Protein AF-A0A966HKY1-F1 (afdb_monomer)
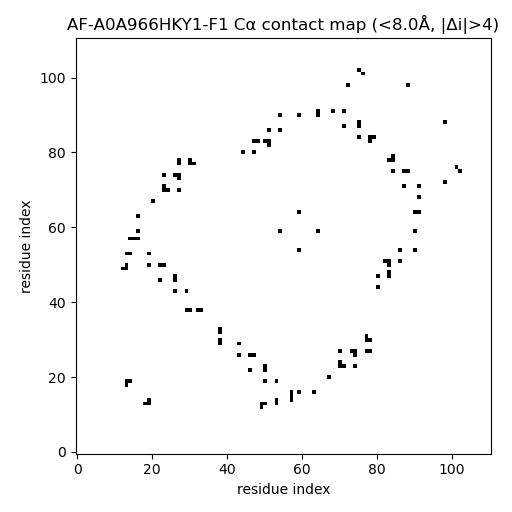
Solvent-accessible surface area (backbone atoms only — not comparable to full-atom values): 6750 Å² total; per-residue (Å²): 143,73,73,62,79,62,63,68,53,79,78,58,80,56,86,45,72,68,51,44,54,52,50,53,50,48,56,40,52,50,55,59,46,43,78,76,47,94,60,67,62,70,60,50,51,54,50,49,51,49,52,46,50,28,72,72,71,51,89,83,49,72,67,61,49,65,77,41,46,70,60,52,56,51,34,59,72,63,61,81,57,63,69,45,43,53,50,51,52,62,76,59,63,85,53,75,63,70,53,49,47,54,53,50,54,57,57,59,77,74,110

pLDDT: mean 78.2, std 18.35, range [34.81, 96.38]

Structure (mmCIF, N/CA/C/O backbone):
data_AF-A0A966HKY1-F1
#
_entry.id   AF-A0A966HKY1-F1
#
loop_
_atom_site.group_PDB
_atom_site.id
_atom_site.type_symbol
_atom_site.label_atom_id
_atom_site.label_alt_id
_atom_site.label_comp_id
_atom_site.label_asym_id
_atom_site.label_entity_id
_atom_site.label_seq_id
_atom_site.pdbx_PDB_ins_code
_atom_site.Cartn_x
_atom_site.Cartn_y
_atom_site.Cartn_z
_atom_site.occupancy
_atom_site.B_iso_or_equiv
_atom_site.auth_seq_id
_atom_site.auth_comp_id
_atom_site.auth_asym_id
_atom_site.auth_atom_id
_atom_site.pdbx_PDB_model_num
ATOM 1 N N . MET A 1 1 ? 6.115 -30.116 -1.833 1.00 43.84 1 MET A N 1
ATOM 2 C CA . MET A 1 1 ? 5.519 -28.806 -1.502 1.00 43.84 1 MET A CA 1
ATOM 3 C C . MET A 1 1 ? 6.194 -27.799 -2.399 1.00 43.84 1 MET A C 1
ATOM 5 O O . MET A 1 1 ? 7.252 -27.300 -2.046 1.00 43.84 1 MET A O 1
ATOM 9 N N . GLY A 1 2 ? 5.699 -27.663 -3.622 1.00 42.97 2 GLY A N 1
ATOM 10 C CA . GLY A 1 2 ? 6.406 -26.962 -4.684 1.00 42.97 2 GLY A CA 1
ATOM 11 C C . GLY A 1 2 ? 5.403 -26.224 -5.544 1.00 42.97 2 GLY A C 1
ATOM 12 O O . GLY A 1 2 ? 4.440 -26.839 -5.976 1.00 42.97 2 GLY A O 1
ATOM 13 N N . GLU A 1 3 ? 5.654 -24.927 -5.710 1.00 41.22 3 GLU A N 1
ATOM 14 C CA . GLU A 1 3 ? 5.222 -24.032 -6.796 1.00 41.22 3 GLU A CA 1
ATOM 15 C C . GLU A 1 3 ? 3.711 -23.823 -7.037 1.00 41.22 3 GLU A C 1
ATOM 17 O O . GLU A 1 3 ? 3.318 -22.708 -7.368 1.00 41.22 3 GLU A O 1
ATOM 22 N N . GLU A 1 4 ? 2.839 -24.797 -6.781 1.00 34.81 4 GLU A N 1
ATOM 23 C CA . GLU A 1 4 ? 1.394 -24.704 -7.039 1.00 34.81 4 GLU A CA 1
ATOM 24 C C . GLU A 1 4 ? 0.662 -23.759 -6.066 1.00 34.81 4 GLU A C 1
ATOM 26 O O . GLU A 1 4 ? -0.267 -23.058 -6.470 1.00 34.81 4 GLU A O 1
ATOM 31 N N . ASP A 1 5 ? 1.131 -23.644 -4.817 1.00 39.12 5 ASP A N 1
ATOM 32 C CA . ASP A 1 5 ? 0.570 -22.706 -3.825 1.00 39.12 5 ASP A CA 1
ATOM 33 C C . ASP A 1 5 ? 0.888 -21.232 -4.139 1.00 39.12 5 ASP A C 1
ATOM 35 O O . ASP A 1 5 ? 0.183 -20.333 -3.679 1.00 39.12 5 ASP A O 1
ATOM 39 N N . PHE A 1 6 ? 1.932 -20.961 -4.932 1.00 43.41 6 PHE A N 1
ATOM 40 C CA . PHE A 1 6 ? 2.325 -19.594 -5.297 1.00 43.41 6 PHE A CA 1
ATOM 41 C C . PHE A 1 6 ? 1.495 -19.048 -6.468 1.00 43.41 6 PHE A C 1
ATOM 43 O O . PHE A 1 6 ? 1.153 -17.867 -6.483 1.00 43.41 6 PHE A O 1
ATOM 50 N N . VAL A 1 7 ? 1.115 -19.909 -7.419 1.00 42.19 7 VAL A N 1
ATOM 51 C CA . VAL A 1 7 ? 0.375 -19.513 -8.633 1.00 42.19 7 VAL A CA 1
ATOM 52 C C . VAL A 1 7 ? -1.116 -19.278 -8.343 1.00 42.19 7 VAL A C 1
ATOM 54 O O . VAL A 1 7 ? -1.731 -18.387 -8.923 1.00 42.19 7 VAL A O 1
ATOM 57 N N . ALA A 1 8 ? -1.716 -19.987 -7.378 1.00 41.34 8 ALA A N 1
ATOM 58 C CA . ALA A 1 8 ? -3.112 -19.748 -6.980 1.00 41.34 8 ALA A CA 1
ATOM 59 C C . ALA A 1 8 ? -3.327 -18.399 -6.252 1.00 41.34 8 ALA A C 1
ATOM 61 O O . ALA A 1 8 ? -4.457 -17.914 -6.128 1.00 41.34 8 ALA A O 1
ATOM 62 N N . GLN A 1 9 ? -2.246 -17.765 -5.786 1.00 46.97 9 GLN A N 1
ATOM 63 C CA . GLN A 1 9 ? -2.287 -16.487 -5.078 1.00 46.97 9 GLN A CA 1
ATOM 64 C C . GLN A 1 9 ? -2.384 -15.274 -6.019 1.00 46.97 9 GLN A C 1
ATOM 66 O O . GLN A 1 9 ? -2.801 -14.206 -5.576 1.00 46.97 9 GLN A O 1
ATOM 71 N N . GLU A 1 10 ? -2.076 -15.435 -7.312 1.00 49.91 10 GLU A N 1
ATOM 72 C CA . GLU A 1 10 ? -1.926 -14.338 -8.286 1.00 49.91 10 GLU A CA 1
ATOM 73 C C . GLU A 1 10 ? -3.191 -13.502 -8.544 1.00 49.91 10 GLU A C 1
ATOM 75 O O . GLU A 1 10 ? -3.090 -12.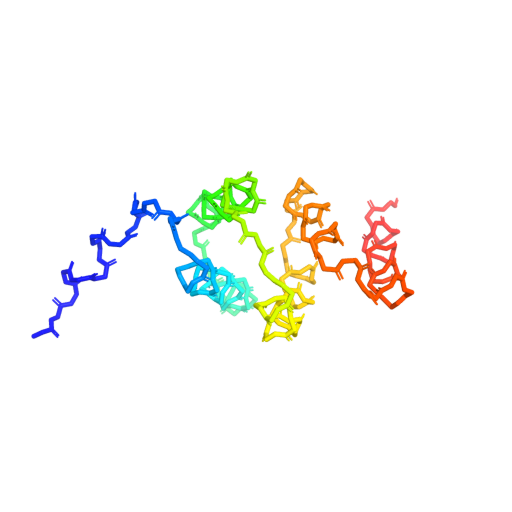402 -9.078 1.00 49.91 10 GLU A O 1
ATOM 80 N N . ASN A 1 11 ? -4.380 -13.967 -8.141 1.00 55.66 11 ASN A N 1
ATOM 81 C CA . ASN A 1 11 ? -5.638 -13.223 -8.309 1.00 55.66 11 ASN A CA 1
ATOM 82 C C . ASN A 1 11 ? -6.582 -13.302 -7.099 1.00 55.66 11 ASN A C 1
ATOM 84 O O . ASN A 1 11 ? -7.776 -13.019 -7.220 1.00 55.66 11 ASN A O 1
ATOM 88 N N . SER A 1 12 ? -6.082 -13.704 -5.930 1.00 64.94 12 SER A N 1
ATOM 89 C CA . SER A 1 12 ? -6.924 -13.734 -4.734 1.00 64.94 12 SER A CA 1
ATOM 90 C C . SER A 1 12 ? -7.215 -12.305 -4.253 1.00 64.94 12 SER A C 1
ATOM 92 O O . SER A 1 12 ? -6.285 -11.504 -4.151 1.00 64.94 12 SER A O 1
ATOM 94 N N . PRO A 1 13 ? -8.477 -11.954 -3.940 1.00 84.94 13 PRO A N 1
ATOM 95 C CA . PRO A 1 13 ? -8.799 -10.625 -3.437 1.00 84.94 13 PRO A CA 1
ATOM 96 C C . PRO A 1 13 ? -8.060 -10.344 -2.120 1.00 84.94 13 PRO A C 1
ATOM 98 O O . PRO A 1 13 ? -7.925 -11.217 -1.254 1.00 84.94 13 PRO A O 1
ATOM 101 N N . ILE A 1 14 ? -7.593 -9.103 -1.968 1.00 93.25 14 ILE A N 1
ATOM 102 C CA . ILE A 1 14 ? -6.983 -8.606 -0.733 1.00 93.25 14 ILE A CA 1
ATOM 103 C C . ILE A 1 14 ? -8.113 -8.198 0.219 1.00 93.25 14 ILE A C 1
ATOM 105 O O . ILE A 1 14 ? -8.534 -7.047 0.269 1.00 93.25 14 ILE A O 1
ATOM 109 N N . ASP A 1 15 ? -8.626 -9.174 0.956 1.00 94.56 15 ASP A N 1
ATOM 110 C CA . ASP A 1 15 ? -9.780 -9.046 1.856 1.00 94.56 15 ASP A CA 1
ATOM 111 C C . ASP A 1 15 ? -9.393 -8.880 3.340 1.00 94.56 15 ASP A C 1
ATOM 113 O O . ASP A 1 15 ? -10.261 -8.730 4.201 1.00 94.56 15 ASP A O 1
ATOM 117 N N . THR A 1 16 ? -8.094 -8.871 3.659 1.00 96.38 16 THR A N 1
ATOM 118 C CA . THR A 1 16 ? -7.581 -8.653 5.018 1.00 96.38 16 THR A CA 1
ATOM 119 C C . THR A 1 16 ? -6.364 -7.735 5.040 1.00 96.38 16 THR A C 1
ATOM 121 O O . THR A 1 16 ? -5.619 -7.615 4.067 1.00 96.38 16 THR A O 1
ATOM 124 N N . LEU A 1 17 ? -6.129 -7.115 6.200 1.00 96.12 17 LEU A N 1
ATOM 125 C CA . LEU A 1 17 ? -4.971 -6.252 6.435 1.00 96.12 17 LEU A CA 1
ATOM 126 C C . LEU A 1 17 ? -3.629 -7.010 6.365 1.00 96.12 17 LEU A C 1
ATOM 128 O O . LEU A 1 17 ? -2.643 -6.457 5.889 1.00 96.12 17 LEU A O 1
ATOM 132 N N . ASP A 1 18 ? -3.586 -8.281 6.776 1.00 95.69 18 ASP A N 1
ATOM 133 C CA . ASP A 1 18 ? -2.384 -9.125 6.654 1.00 95.69 18 ASP A CA 1
ATOM 134 C C . ASP A 1 18 ? -2.031 -9.399 5.183 1.00 95.69 18 ASP A C 1
ATOM 136 O O . ASP A 1 18 ? -0.879 -9.245 4.772 1.00 95.69 18 ASP A O 1
ATOM 140 N N . LYS A 1 19 ? -3.037 -9.727 4.359 1.00 95.94 19 LYS A N 1
ATOM 141 C CA . LYS A 1 19 ? -2.842 -9.878 2.911 1.00 95.94 19 LYS A CA 1
ATOM 142 C C . LYS A 1 19 ? -2.394 -8.566 2.270 1.00 95.94 19 LYS A C 1
ATOM 144 O O . LYS A 1 19 ? -1.515 -8.593 1.416 1.00 95.94 19 LYS A O 1
ATOM 149 N N . LEU A 1 20 ? -2.943 -7.430 2.707 1.00 96.12 20 LEU A N 1
ATOM 150 C CA . LEU A 1 20 ? -2.530 -6.115 2.216 1.00 96.12 20 LEU A CA 1
ATOM 151 C C . LEU A 1 20 ? -1.050 -5.843 2.513 1.00 96.12 20 LEU A C 1
ATOM 153 O O . LEU A 1 20 ? -0.313 -5.460 1.609 1.00 96.12 20 LEU A O 1
ATOM 157 N N . SER A 1 21 ? -0.593 -6.100 3.742 1.00 96.06 21 SER A N 1
ATOM 158 C CA . SER A 1 21 ? 0.825 -5.976 4.106 1.00 96.06 21 SER A CA 1
ATOM 159 C C . SER A 1 21 ? 1.727 -6.868 3.253 1.00 96.06 21 SER A C 1
ATOM 161 O O . SER A 1 21 ? 2.764 -6.412 2.770 1.00 96.06 21 SER A O 1
ATOM 163 N N . LYS A 1 22 ? 1.333 -8.129 3.039 1.00 95.44 22 LYS A N 1
ATOM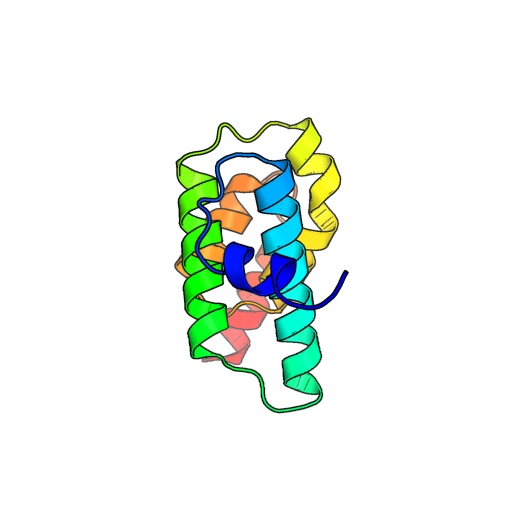 164 C CA . LYS A 1 22 ? 2.092 -9.080 2.213 1.00 95.44 22 LYS A CA 1
ATOM 165 C C . LYS A 1 22 ? 2.190 -8.624 0.762 1.00 95.44 22 LYS A C 1
ATOM 167 O O . LYS A 1 22 ? 3.283 -8.645 0.203 1.00 95.44 22 LYS A O 1
ATOM 172 N N . GLU A 1 23 ? 1.089 -8.151 0.185 1.00 95.25 23 GLU A N 1
ATOM 173 C CA . GLU A 1 23 ? 1.077 -7.658 -1.192 1.00 95.25 23 GLU A CA 1
ATOM 174 C C . GLU A 1 23 ? 1.920 -6.385 -1.340 1.00 95.25 23 GLU A C 1
ATOM 176 O O . GLU A 1 23 ? 2.735 -6.274 -2.254 1.00 95.25 23 GLU A O 1
ATOM 181 N N . MET A 1 24 ? 1.798 -5.447 -0.395 1.00 94.88 24 MET A N 1
ATOM 182 C CA . MET A 1 24 ? 2.636 -4.24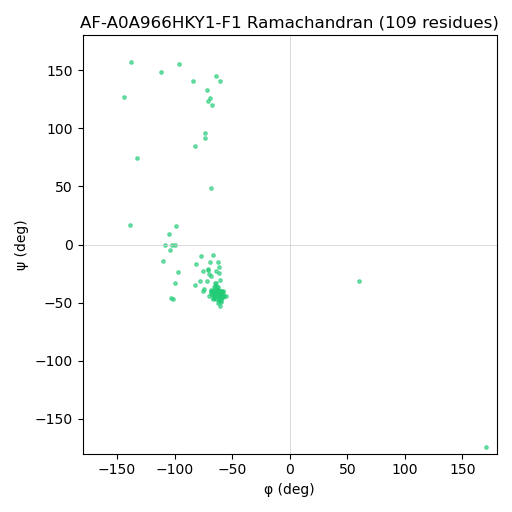8 -0.336 1.00 94.88 24 MET A CA 1
ATOM 183 C C . MET A 1 24 ? 4.128 -4.602 -0.275 1.00 94.88 24 MET A C 1
ATOM 185 O O . MET A 1 24 ? 4.938 -4.009 -0.990 1.00 94.88 24 MET A O 1
ATOM 189 N N . HIS A 1 25 ? 4.502 -5.584 0.546 1.00 94.69 25 HIS A N 1
ATOM 190 C CA . HIS A 1 25 ? 5.883 -6.046 0.649 1.00 94.69 25 HIS A CA 1
ATOM 191 C C . HIS A 1 25 ? 6.361 -6.713 -0.644 1.00 94.69 25 HIS A C 1
ATOM 193 O O . HIS A 1 25 ? 7.489 -6.475 -1.074 1.00 94.69 25 HIS A O 1
ATOM 199 N N . TYR A 1 26 ? 5.511 -7.522 -1.279 1.00 93.06 26 TYR A N 1
ATOM 200 C CA . TYR A 1 26 ? 5.817 -8.146 -2.561 1.00 93.06 26 TYR A CA 1
ATOM 201 C C . TYR A 1 26 ? 6.083 -7.092 -3.640 1.00 93.06 26 TYR A C 1
ATOM 203 O O . TYR A 1 26 ? 7.152 -7.095 -4.245 1.00 93.06 26 TYR A O 1
ATOM 211 N N . VAL A 1 27 ? 5.163 -6.141 -3.831 1.00 91.75 27 VAL A N 1
ATOM 212 C CA . VAL A 1 27 ? 5.309 -5.067 -4.828 1.00 91.75 27 VA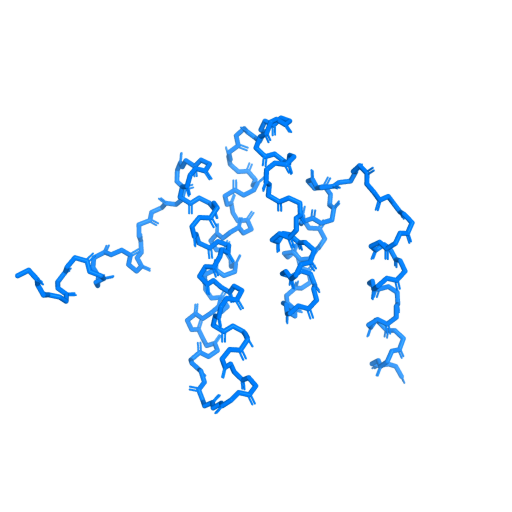L A CA 1
ATOM 213 C C . VAL A 1 27 ? 6.568 -4.234 -4.567 1.00 91.75 27 VAL A C 1
ATOM 215 O O . VAL A 1 27 ? 7.304 -3.924 -5.502 1.00 91.75 27 VAL A O 1
ATOM 218 N N . MET A 1 28 ? 6.872 -3.922 -3.302 1.00 91.81 28 MET A N 1
ATOM 219 C CA . MET A 1 28 ? 8.112 -3.235 -2.929 1.00 91.81 28 MET A CA 1
ATOM 220 C C . MET A 1 28 ? 9.358 -4.040 -3.337 1.00 91.81 28 MET A C 1
ATOM 222 O O . MET A 1 28 ? 10.261 -3.484 -3.961 1.00 91.81 28 MET A O 1
ATOM 226 N N . ASP A 1 29 ? 9.419 -5.332 -2.999 1.00 90.81 29 ASP A N 1
ATOM 227 C CA . ASP A 1 29 ? 10.560 -6.198 -3.326 1.00 90.81 29 ASP A CA 1
ATOM 228 C C . ASP A 1 29 ? 10.759 -6.320 -4.842 1.00 90.81 29 ASP A C 1
ATOM 230 O O . ASP A 1 29 ? 11.882 -6.229 -5.338 1.00 90.81 29 ASP A O 1
ATOM 234 N N . GLN A 1 30 ? 9.672 -6.441 -5.604 1.00 89.88 30 GLN A N 1
ATOM 235 C CA . GLN A 1 30 ? 9.747 -6.522 -7.061 1.00 89.88 30 GLN A CA 1
ATOM 236 C C . GLN A 1 30 ? 10.241 -5.219 -7.697 1.00 89.88 30 GLN A C 1
ATOM 238 O O . GLN A 1 30 ? 11.095 -5.262 -8.583 1.00 89.88 30 GLN A O 1
ATOM 243 N N . TRP A 1 31 ? 9.800 -4.055 -7.213 1.00 88.75 31 TRP A N 1
ATOM 244 C CA . TRP A 1 31 ? 10.367 -2.781 -7.665 1.00 88.75 31 TRP A CA 1
ATOM 245 C C . TRP A 1 31 ? 11.841 -2.615 -7.288 1.00 88.75 31 TRP A C 1
ATOM 247 O O . TRP A 1 31 ? 12.605 -2.017 -8.039 1.00 88.75 31 TRP A O 1
ATOM 257 N N . LEU A 1 32 ? 12.289 -3.152 -6.152 1.00 86.62 32 LEU A N 1
ATOM 258 C CA . LEU A 1 32 ? 13.720 -3.161 -5.830 1.00 86.62 32 LEU A CA 1
ATOM 259 C C . LEU A 1 32 ? 14.504 -4.047 -6.806 1.00 86.62 32 LEU A C 1
ATOM 261 O O . LEU A 1 32 ? 15.580 -3.664 -7.268 1.00 86.62 32 LEU A O 1
ATOM 265 N N . ARG A 1 33 ? 13.948 -5.204 -7.177 1.00 85.00 33 ARG A N 1
ATOM 266 C CA . ARG A 1 33 ? 14.548 -6.117 -8.161 1.00 85.00 33 ARG A CA 1
ATOM 267 C C . ARG A 1 33 ? 14.559 -5.553 -9.575 1.00 85.00 33 ARG A C 1
ATOM 269 O O . ARG A 1 33 ? 15.468 -5.900 -10.327 1.00 85.00 33 ARG A O 1
ATOM 276 N N . SER A 1 34 ? 13.637 -4.658 -9.937 1.00 80.19 34 SER A N 1
ATOM 277 C CA . SER A 1 34 ? 13.639 -4.030 -11.266 1.00 80.19 34 SER A CA 1
ATOM 278 C C . SER A 1 34 ? 14.876 -3.161 -11.507 1.00 80.19 34 SER A C 1
ATOM 280 O O . SER A 1 34 ? 15.277 -2.966 -12.650 1.00 80.19 34 SER A O 1
ATOM 282 N N . PHE A 1 35 ? 15.541 -2.681 -10.450 1.00 73.56 35 PHE A N 1
ATOM 283 C CA . PHE A 1 35 ? 16.849 -2.030 -10.580 1.00 73.56 35 PHE A CA 1
ATOM 284 C C . PHE A 1 35 ? 17.981 -3.012 -10.921 1.00 73.56 35 PHE A C 1
ATOM 286 O O . PHE A 1 35 ? 19.015 -2.591 -11.436 1.00 73.56 35 PHE A O 1
ATOM 293 N N . ALA A 1 36 ? 17.796 -4.306 -10.648 1.00 74.62 36 ALA A N 1
ATOM 294 C CA . ALA A 1 36 ? 18.777 -5.367 -10.867 1.00 74.62 36 ALA A CA 1
ATOM 295 C C . ALA A 1 36 ? 18.488 -6.245 -12.107 1.00 74.62 36 ALA A C 1
ATOM 297 O O . ALA A 1 36 ? 19.305 -7.105 -12.436 1.00 74.62 36 ALA A O 1
ATOM 298 N N . GLY A 1 37 ? 17.364 -6.057 -12.817 1.00 71.94 37 GLY A N 1
ATOM 299 C CA . GLY A 1 37 ? 17.000 -6.858 -13.995 1.00 71.94 37 GLY A CA 1
ATOM 300 C C . GLY A 1 37 ? 15.571 -6.628 -14.511 1.00 71.94 37 GLY A C 1
ATOM 301 O O . GLY A 1 37 ? 14.864 -5.749 -14.030 1.00 71.94 37 GLY A O 1
ATOM 302 N N . ARG A 1 38 ? 15.139 -7.415 -15.516 1.00 68.62 38 ARG A N 1
ATOM 303 C CA . ARG A 1 38 ? 13.786 -7.305 -16.106 1.00 68.62 38 ARG A CA 1
ATOM 304 C C . ARG A 1 38 ? 12.730 -7.817 -15.129 1.00 68.62 38 ARG A C 1
ATOM 306 O O . ARG A 1 38 ? 12.777 -8.979 -14.737 1.00 68.62 38 ARG A O 1
ATOM 313 N N . VAL A 1 39 ? 11.763 -6.966 -14.817 1.00 78.38 39 VAL A N 1
ATOM 314 C CA . VAL A 1 39 ? 10.546 -7.305 -14.075 1.00 78.38 39 VAL A CA 1
ATOM 315 C C . VAL A 1 39 ? 9.354 -7.195 -15.021 1.00 78.38 39 VAL A C 1
ATOM 317 O O . VAL A 1 39 ? 9.378 -6.387 -15.952 1.00 78.38 39 VAL A O 1
ATOM 320 N N . ASP A 1 40 ? 8.325 -8.016 -14.811 1.00 81.38 40 ASP A N 1
ATOM 321 C CA . ASP A 1 40 ? 7.049 -7.857 -15.508 1.00 81.38 40 ASP A CA 1
ATOM 322 C C . ASP A 1 40 ? 6.297 -6.645 -14.932 1.00 81.38 40 ASP A C 1
ATOM 324 O O . ASP A 1 40 ? 5.556 -6.735 -13.953 1.00 81.38 40 ASP A O 1
ATOM 328 N N . GLU A 1 41 ? 6.517 -5.476 -15.535 1.00 82.62 41 GLU A N 1
ATOM 329 C CA . GLU A 1 41 ? 5.840 -4.237 -15.138 1.00 82.62 41 GLU A CA 1
ATOM 330 C C . GLU A 1 41 ? 4.312 -4.310 -15.304 1.00 82.62 41 GLU A C 1
ATOM 332 O O . GLU A 1 41 ? 3.585 -3.570 -14.638 1.00 82.62 41 GLU A O 1
ATOM 337 N N . GLY A 1 42 ? 3.809 -5.174 -16.193 1.00 85.94 42 GLY A N 1
ATOM 338 C CA . GLY A 1 42 ? 2.378 -5.351 -16.421 1.00 85.94 42 GLY A CA 1
ATOM 339 C C . GLY A 1 42 ? 1.696 -6.037 -15.241 1.00 85.94 42 GLY A C 1
ATOM 340 O O . GLY A 1 42 ? 0.636 -5.582 -14.797 1.00 85.94 42 GLY A O 1
ATOM 341 N N . ASP A 1 43 ? 2.318 -7.089 -14.706 1.00 87.31 43 ASP A N 1
ATOM 342 C CA . ASP A 1 43 ? 1.855 -7.748 -13.480 1.00 87.31 43 ASP A CA 1
ATOM 343 C C . ASP A 1 43 ? 1.956 -6.815 -12.267 1.00 87.31 43 ASP A C 1
ATOM 345 O O . ASP A 1 43 ? 0.981 -6.642 -11.531 1.00 87.31 43 ASP A O 1
ATOM 349 N N . LEU A 1 44 ? 3.085 -6.111 -12.108 1.00 88.81 44 LEU A N 1
ATOM 350 C CA . LEU A 1 44 ? 3.259 -5.179 -10.990 1.00 88.81 44 LEU A CA 1
ATOM 351 C C . LEU A 1 44 ? 2.205 -4.085 -10.951 1.00 88.81 44 LEU A C 1
ATOM 353 O O . LEU A 1 44 ? 1.628 -3.843 -9.892 1.00 88.81 44 LEU A O 1
ATOM 357 N N . LYS A 1 45 ? 1.896 -3.465 -12.093 1.00 88.12 45 LYS A N 1
ATOM 358 C CA . LYS A 1 45 ? 0.827 -2.464 -12.145 1.00 88.12 45 LYS A CA 1
ATOM 359 C C . LYS A 1 45 ? -0.506 -3.054 -11.708 1.00 88.12 45 LYS A C 1
ATOM 361 O O . LYS A 1 45 ? -1.225 -2.434 -10.934 1.00 88.12 45 LYS A O 1
ATOM 366 N N . ARG A 1 46 ? -0.853 -4.264 -12.152 1.00 90.19 46 ARG A N 1
ATOM 367 C CA . ARG A 1 46 ? -2.103 -4.920 -11.730 1.00 90.19 46 ARG A CA 1
ATOM 368 C C . ARG A 1 46 ? -2.158 -5.116 -10.212 1.00 90.19 46 ARG A C 1
ATOM 370 O O . ARG A 1 46 ? -3.202 -4.890 -9.604 1.00 90.19 46 ARG A O 1
ATOM 377 N N . ARG A 1 47 ? -1.040 -5.493 -9.596 1.00 91.56 47 ARG A N 1
ATOM 378 C CA . ARG A 1 47 ? -0.930 -5.657 -8.141 1.00 91.56 47 ARG A CA 1
ATOM 379 C C . ARG A 1 47 ? -1.017 -4.328 -7.394 1.00 91.56 47 ARG A C 1
ATOM 381 O O . ARG A 1 47 ? -1.717 -4.246 -6.388 1.00 91.56 47 ARG A O 1
ATOM 388 N N . GLU A 1 48 ? -0.414 -3.266 -7.925 1.00 92.25 48 GLU A N 1
ATOM 389 C CA . GLU A 1 48 ? -0.597 -1.895 -7.429 1.00 92.25 48 GLU A CA 1
ATOM 390 C C . GLU A 1 48 ? -2.082 -1.494 -7.407 1.00 92.25 48 GLU A C 1
ATOM 392 O O . GLU A 1 48 ? -2.570 -0.981 -6.397 1.00 92.25 48 GLU A O 1
ATOM 397 N N . TRP A 1 49 ? -2.836 -1.809 -8.466 1.00 92.56 49 TRP A N 1
ATOM 398 C CA . TRP A 1 49 ? -4.286 -1.581 -8.510 1.00 92.56 49 TRP A CA 1
ATOM 399 C C . TRP A 1 49 ? -5.049 -2.374 -7.442 1.00 92.56 49 TRP A C 1
ATOM 401 O O . TRP A 1 49 ? -5.988 -1.848 -6.837 1.00 92.56 49 TRP A O 1
ATOM 411 N N . ASN A 1 50 ? -4.650 -3.618 -7.168 1.00 92.50 50 ASN A N 1
ATOM 412 C CA . ASN A 1 50 ? -5.256 -4.416 -6.100 1.00 92.50 50 ASN A CA 1
ATOM 413 C C . ASN A 1 50 ? -4.986 -3.806 -4.716 1.00 92.50 50 ASN A C 1
ATOM 415 O O . ASN A 1 50 ? -5.904 -3.734 -3.897 1.00 92.50 50 ASN A O 1
ATOM 419 N N . ILE A 1 51 ? -3.772 -3.302 -4.470 1.00 94.50 51 ILE A N 1
ATOM 420 C CA . ILE A 1 51 ? -3.423 -2.572 -3.239 1.00 94.50 51 ILE A CA 1
ATOM 421 C C . ILE A 1 51 ? -4.284 -1.305 -3.105 1.00 94.50 51 ILE A C 1
ATOM 423 O O . ILE A 1 51 ? -4.867 -1.057 -2.048 1.00 94.50 51 ILE A O 1
ATOM 427 N N . LEU A 1 52 ? -4.407 -0.514 -4.176 1.00 93.50 52 LEU A N 1
ATOM 428 C CA . LEU A 1 52 ? -5.230 0.701 -4.198 1.00 93.50 52 LEU A CA 1
ATOM 429 C C . LEU A 1 52 ? -6.700 0.401 -3.865 1.00 93.50 52 LEU A C 1
ATOM 431 O O . LEU A 1 52 ? -7.324 1.108 -3.063 1.00 93.50 52 LEU A O 1
ATOM 435 N N . ARG A 1 53 ? -7.247 -0.671 -4.447 1.00 93.75 53 ARG A N 1
ATOM 436 C CA . ARG A 1 53 ? -8.603 -1.145 -4.152 1.00 93.75 53 ARG A CA 1
ATOM 437 C C . ARG A 1 53 ? -8.742 -1.547 -2.684 1.00 93.75 53 ARG A C 1
ATOM 439 O O . ARG A 1 53 ? -9.649 -1.063 -2.012 1.00 93.75 53 ARG A O 1
ATOM 446 N N . ALA A 1 54 ? -7.813 -2.346 -2.165 1.00 95.19 54 ALA A N 1
ATOM 447 C CA . ALA A 1 54 ? -7.826 -2.805 -0.778 1.00 95.19 54 ALA A CA 1
ATOM 448 C C . ALA A 1 54 ? -7.810 -1.642 0.226 1.00 95.19 54 ALA A C 1
ATOM 450 O O . ALA A 1 54 ? -8.570 -1.651 1.191 1.00 95.19 54 ALA A O 1
ATOM 451 N N . PHE A 1 55 ? -7.033 -0.583 -0.032 1.00 93.88 55 PHE A N 1
ATOM 452 C CA . PHE A 1 55 ? -7.061 0.638 0.785 1.00 93.88 55 PHE A CA 1
ATOM 453 C C . PHE A 1 55 ? -8.418 1.357 0.803 1.00 93.88 55 PHE A C 1
ATOM 455 O O . PHE A 1 55 ? -8.645 2.221 1.652 1.00 93.88 55 PHE A O 1
ATOM 462 N N . SER A 1 56 ? -9.292 1.085 -0.163 1.00 90.00 56 SER A N 1
ATOM 463 C CA . SER A 1 56 ? -10.623 1.690 -0.253 1.00 90.00 56 SER A CA 1
ATOM 464 C C . SER A 1 56 ? -11.720 0.797 0.328 1.00 90.00 56 SER A C 1
ATOM 466 O O . SER A 1 56 ? -12.749 1.316 0.751 1.00 90.00 56 SER A O 1
ATOM 468 N N . GLU A 1 57 ? -11.496 -0.515 0.380 1.00 94.25 57 GLU A N 1
ATOM 469 C CA . GLU A 1 57 ? -12.481 -1.505 0.834 1.00 94.25 57 GLU A CA 1
ATOM 470 C C . GLU A 1 57 ? -12.254 -1.952 2.283 1.00 94.25 57 GLU A C 1
ATOM 472 O O . GLU A 1 57 ? -13.209 -2.226 3.012 1.00 94.25 57 GLU A O 1
ATOM 477 N N . LEU A 1 58 ? -10.998 -2.008 2.730 1.00 94.62 58 LEU A N 1
ATOM 478 C CA . LEU A 1 58 ? -10.657 -2.464 4.071 1.00 94.62 58 LEU A CA 1
ATOM 479 C C . LEU A 1 58 ? -10.778 -1.340 5.098 1.00 94.62 58 LEU A C 1
ATOM 481 O O . LEU A 1 58 ? -10.350 -0.203 4.891 1.00 94.62 58 LEU A O 1
ATOM 485 N N . LYS A 1 59 ? -11.283 -1.691 6.282 1.00 95.44 59 LYS A N 1
ATOM 486 C CA . LYS A 1 59 ? -11.217 -0.819 7.455 1.00 95.44 59 LYS A CA 1
ATOM 487 C C . LYS A 1 59 ? -9.784 -0.797 7.994 1.00 95.44 59 LYS A C 1
ATOM 489 O O . LYS A 1 59 ? -9.399 -1.662 8.777 1.00 95.44 59 LYS A O 1
ATOM 494 N N . ILE A 1 60 ? -9.012 0.206 7.589 1.00 93.75 60 ILE A N 1
ATOM 495 C CA . ILE A 1 60 ? -7.632 0.392 8.045 1.00 93.75 60 ILE A CA 1
ATOM 496 C C . ILE A 1 60 ? -7.604 0.794 9.528 1.00 93.75 60 ILE A C 1
ATOM 498 O O . ILE A 1 60 ? -8.255 1.759 9.933 1.00 93.75 60 ILE A O 1
ATOM 502 N N . THR A 1 61 ? -6.852 0.056 10.348 1.00 94.06 61 THR A N 1
ATOM 503 C CA . THR A 1 61 ? -6.695 0.334 11.785 1.00 94.06 61 THR A CA 1
ATOM 504 C C . THR A 1 61 ? -5.428 1.138 12.065 1.00 94.06 61 THR A C 1
ATOM 506 O O . THR A 1 61 ? -4.453 1.081 11.317 1.00 94.06 61 THR A O 1
ATOM 509 N N . GLU A 1 62 ? -5.407 1.879 13.177 1.00 90.44 62 GLU A N 1
ATOM 510 C CA . GLU A 1 62 ? -4.223 2.660 13.558 1.00 90.44 62 GLU A CA 1
ATOM 511 C C . GLU A 1 62 ? -2.998 1.799 13.878 1.00 90.44 62 GLU A C 1
ATOM 513 O O . GLU A 1 62 ? -1.873 2.214 13.612 1.00 90.44 62 GLU A O 1
ATOM 518 N N . GLU A 1 63 ? -3.213 0.631 14.484 1.00 92.75 63 GLU A N 1
ATOM 519 C CA . GLU A 1 63 ? -2.158 -0.334 14.807 1.00 92.75 63 GLU A CA 1
ATOM 520 C C . GLU A 1 63 ? -1.481 -0.824 13.530 1.00 92.75 63 GLU A C 1
ATOM 522 O O . GLU A 1 63 ? -0.276 -0.658 13.365 1.00 92.75 63 GLU A O 1
ATOM 527 N N . TRP A 1 64 ? -2.281 -1.259 12.556 1.00 95.31 64 TRP A N 1
ATOM 528 C CA . TRP A 1 64 ? -1.766 -1.694 11.267 1.00 95.31 64 TRP A CA 1
ATOM 529 C C . TRP A 1 64 ? -0.990 -0.585 10.545 1.00 95.31 64 TRP A C 1
ATOM 531 O O . TRP A 1 64 ? 0.074 -0.838 9.980 1.00 95.31 64 TRP A O 1
ATOM 541 N N . VAL A 1 65 ? -1.470 0.665 10.602 1.00 91.62 65 VAL A N 1
ATOM 542 C CA . VAL A 1 65 ? -0.746 1.812 10.029 1.00 91.62 65 VAL A CA 1
ATOM 543 C C . VAL A 1 65 ? 0.619 1.988 10.684 1.00 91.62 65 VAL A C 1
ATOM 545 O O . VAL A 1 65 ? 1.582 2.241 9.966 1.00 91.62 65 VAL A O 1
ATOM 548 N N . LYS A 1 66 ? 0.725 1.863 12.015 1.00 88.81 66 LYS A N 1
ATOM 549 C CA . LYS A 1 66 ? 2.005 1.974 12.739 1.00 88.81 66 LYS A CA 1
ATOM 550 C C . LYS A 1 66 ? 2.986 0.881 12.319 1.00 88.81 66 LYS A C 1
ATOM 552 O O . LYS A 1 66 ? 4.145 1.195 12.060 1.00 88.81 66 LYS A O 1
ATOM 557 N N . ASP A 1 67 ? 2.512 -0.350 12.176 1.00 91.56 67 ASP A N 1
ATOM 558 C CA . ASP A 1 67 ? 3.363 -1.492 11.828 1.00 91.56 67 ASP A CA 1
ATOM 559 C C . ASP A 1 67 ? 3.881 -1.429 10.382 1.00 91.56 67 ASP A C 1
ATOM 561 O O . ASP A 1 67 ? 4.953 -1.945 10.072 1.00 91.56 67 ASP A O 1
ATOM 565 N N . ASN A 1 68 ? 3.156 -0.745 9.490 1.00 92.81 68 ASN A N 1
ATOM 566 C CA . ASN A 1 68 ? 3.459 -0.704 8.056 1.00 92.81 68 ASN A CA 1
ATOM 567 C C . ASN A 1 68 ? 4.087 0.620 7.577 1.00 92.81 68 ASN A C 1
ATOM 569 O O . ASN A 1 68 ? 4.244 0.819 6.371 1.00 92.81 68 ASN A O 1
ATOM 573 N N . GLN A 1 69 ? 4.476 1.536 8.476 1.00 88.19 69 GLN A N 1
ATOM 574 C CA . GLN A 1 69 ? 4.976 2.871 8.091 1.00 88.19 69 GLN A CA 1
ATOM 575 C C . GLN A 1 69 ? 6.221 2.822 7.198 1.00 88.19 69 GLN A C 1
ATOM 577 O O . GLN A 1 69 ? 6.272 3.495 6.167 1.00 88.19 69 GLN A O 1
ATOM 582 N N . SER A 1 70 ? 7.223 2.027 7.577 1.00 86.88 70 SER A N 1
ATOM 583 C CA . SER A 1 70 ? 8.475 1.910 6.819 1.00 86.88 70 SER A CA 1
ATOM 584 C C . SER A 1 70 ? 8.241 1.321 5.428 1.00 86.88 70 SER A C 1
ATOM 586 O O . SER A 1 70 ? 8.811 1.796 4.447 1.00 86.88 70 SER A O 1
ATOM 588 N N . LEU A 1 71 ? 7.353 0.327 5.337 1.00 89.94 71 LEU A N 1
ATOM 589 C CA . LEU A 1 71 ? 6.962 -0.294 4.075 1.00 89.94 71 LEU A CA 1
ATOM 590 C C . LEU A 1 71 ? 6.253 0.712 3.157 1.00 89.94 71 LEU A C 1
ATOM 592 O O . LEU A 1 71 ? 6.615 0.847 1.990 1.00 89.94 71 LEU A O 1
ATOM 596 N N . ALA A 1 72 ? 5.298 1.475 3.690 1.00 88.94 72 ALA A N 1
ATOM 597 C CA . ALA A 1 72 ? 4.600 2.517 2.941 1.00 88.94 72 ALA A CA 1
ATOM 598 C C . ALA A 1 72 ? 5.552 3.617 2.438 1.00 88.94 72 ALA A C 1
ATOM 600 O O . ALA A 1 72 ? 5.436 4.060 1.294 1.00 88.94 72 ALA A O 1
ATOM 601 N N . ALA A 1 73 ? 6.522 4.031 3.260 1.00 86.31 73 ALA A N 1
ATOM 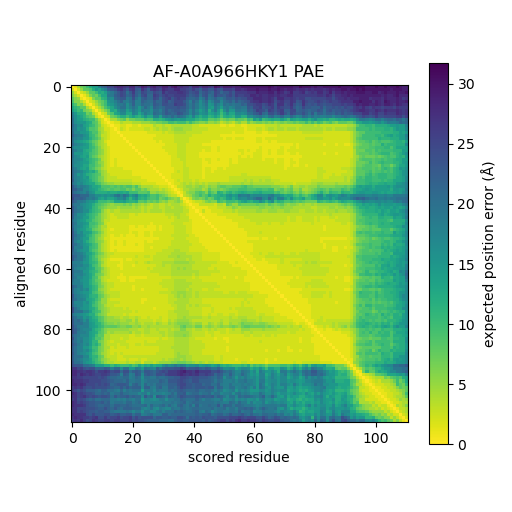602 C CA . ALA A 1 73 ? 7.543 5.003 2.870 1.00 86.31 73 ALA A CA 1
ATOM 603 C C . ALA A 1 73 ? 8.392 4.511 1.688 1.00 86.31 73 ALA A C 1
ATOM 605 O O . ALA A 1 73 ? 8.604 5.254 0.727 1.00 86.31 73 ALA A O 1
ATOM 606 N N . MET A 1 74 ? 8.827 3.249 1.732 1.00 86.50 74 MET A N 1
ATOM 607 C CA . MET A 1 74 ? 9.581 2.631 0.641 1.00 86.50 74 MET A CA 1
ATOM 608 C C . MET A 1 74 ? 8.739 2.476 -0.624 1.00 86.50 74 MET A C 1
ATOM 610 O O . MET A 1 74 ? 9.203 2.824 -1.708 1.00 86.50 74 MET A O 1
ATOM 614 N N . LEU A 1 75 ? 7.482 2.046 -0.505 1.00 87.88 75 LEU A N 1
ATOM 615 C CA . LEU A 1 75 ? 6.572 1.969 -1.647 1.00 87.88 75 LEU A CA 1
ATOM 616 C C . LEU A 1 75 ? 6.374 3.327 -2.319 1.00 87.88 75 LEU A C 1
ATOM 618 O O . LEU A 1 75 ? 6.482 3.408 -3.538 1.00 87.88 75 LEU A O 1
ATOM 622 N N . MET A 1 76 ? 6.189 4.412 -1.559 1.00 86.19 76 MET A N 1
ATOM 623 C CA . MET A 1 76 ? 6.101 5.756 -2.148 1.00 86.19 76 MET A CA 1
ATOM 624 C C . MET A 1 76 ? 7.374 6.162 -2.910 1.00 86.19 76 MET A C 1
ATOM 626 O O . MET A 1 76 ? 7.326 6.895 -3.905 1.00 86.19 76 MET A O 1
ATOM 630 N N . TYR A 1 77 ? 8.536 5.663 -2.487 1.00 82.62 77 TYR A N 1
ATOM 631 C CA . TYR A 1 77 ? 9.793 5.886 -3.195 1.00 82.62 77 TYR A CA 1
ATOM 632 C C . TYR A 1 77 ? 9.939 5.044 -4.473 1.00 82.62 77 TYR A C 1
ATOM 634 O O . TYR A 1 77 ? 10.641 5.463 -5.394 1.00 82.62 77 TYR A O 1
ATOM 642 N N . LEU A 1 78 ? 9.239 3.924 -4.596 1.00 83.38 78 LEU A N 1
ATOM 643 C CA . LEU A 1 78 ? 9.417 2.981 -5.702 1.00 83.38 78 LEU A CA 1
ATOM 644 C C . LEU A 1 78 ? 8.311 3.078 -6.757 1.00 83.38 78 LEU A C 1
ATOM 646 O O . LEU A 1 78 ? 8.602 3.184 -7.946 1.00 83.38 78 LEU A O 1
ATOM 650 N N . VAL A 1 79 ? 7.060 3.123 -6.309 1.00 83.19 79 VAL A N 1
ATOM 651 C CA . VAL A 1 79 ? 5.862 3.141 -7.151 1.00 83.19 79 VAL A CA 1
ATOM 652 C C . VAL A 1 79 ? 5.804 4.416 -7.998 1.00 83.19 79 VAL A C 1
ATOM 654 O O . VAL A 1 79 ? 6.203 5.507 -7.567 1.00 83.19 79 VAL A O 1
ATOM 657 N N . ASN A 1 80 ? 5.287 4.264 -9.219 1.00 76.94 80 ASN A N 1
ATOM 658 C CA . ASN A 1 80 ? 5.056 5.356 -10.167 1.00 76.94 80 ASN A CA 1
ATOM 659 C C . ASN A 1 80 ? 3.574 5.670 -10.397 1.00 76.94 80 ASN A C 1
ATOM 661 O O . ASN A 1 80 ? 3.278 6.724 -10.964 1.00 76.94 80 ASN A O 1
ATOM 665 N N . ASP A 1 81 ? 2.668 4.789 -9.975 1.00 84.88 81 ASP A N 1
ATOM 666 C CA . ASP A 1 81 ? 1.232 5.015 -10.069 1.00 84.88 81 ASP A CA 1
ATOM 667 C C . ASP A 1 81 ? 0.790 6.156 -9.142 1.00 84.88 81 ASP A C 1
ATOM 669 O O . ASP A 1 81 ? 0.988 6.124 -7.926 1.00 84.88 81 ASP A O 1
ATOM 673 N N . ARG A 1 82 ? 0.210 7.203 -9.732 1.00 83.81 82 ARG A N 1
ATOM 674 C CA . ARG A 1 82 ? -0.158 8.422 -9.009 1.00 83.81 82 ARG A CA 1
ATOM 675 C C . ARG A 1 82 ? -1.304 8.189 -8.025 1.00 83.81 82 ARG A C 1
ATOM 677 O O . ARG A 1 82 ? -1.261 8.742 -6.928 1.00 83.81 82 ARG A O 1
ATOM 684 N N . GLU A 1 83 ? -2.310 7.411 -8.408 1.00 85.81 83 GLU A N 1
ATOM 685 C CA . GLU A 1 83 ? -3.492 7.184 -7.572 1.00 85.81 83 GLU A CA 1
ATOM 686 C C . GLU A 1 83 ? -3.116 6.374 -6.332 1.00 85.81 83 GLU A C 1
ATOM 688 O O . GLU A 1 83 ? -3.496 6.725 -5.210 1.00 85.81 83 GLU A O 1
ATOM 693 N N . LEU A 1 84 ? -2.279 5.349 -6.510 1.00 88.00 84 LEU A N 1
ATOM 694 C CA . LEU A 1 84 ? -1.738 4.577 -5.400 1.00 88.00 84 LEU A CA 1
ATOM 695 C C . LEU A 1 84 ? -0.875 5.443 -4.470 1.00 88.00 84 LEU A C 1
ATOM 697 O O . LEU A 1 84 ? -1.024 5.359 -3.250 1.00 88.00 84 LEU A O 1
ATOM 701 N N . LEU A 1 85 ? -0.021 6.317 -5.013 1.00 86.75 85 LEU A N 1
ATOM 702 C CA . LEU A 1 85 ? 0.785 7.241 -4.206 1.00 86.75 85 LEU A CA 1
ATOM 703 C C . LEU A 1 85 ? -0.078 8.187 -3.361 1.00 86.75 85 LEU A C 1
ATOM 705 O O . LEU A 1 85 ? 0.180 8.351 -2.167 1.00 86.75 85 LEU A O 1
ATOM 709 N N . GLU A 1 86 ? -1.100 8.800 -3.959 1.00 85.00 86 GLU A N 1
ATOM 710 C CA . GLU A 1 86 ? -2.023 9.696 -3.256 1.00 85.00 86 GLU A CA 1
ATOM 711 C C . GLU A 1 86 ? -2.793 8.946 -2.158 1.00 85.00 86 GLU A C 1
ATOM 713 O O . GLU A 1 86 ? -2.927 9.449 -1.037 1.00 85.00 86 GLU A O 1
ATOM 718 N N . LYS A 1 87 ? -3.226 7.708 -2.431 1.00 89.88 87 LYS A N 1
ATOM 719 C CA . LYS A 1 87 ? -3.925 6.877 -1.447 1.00 89.88 87 LYS A CA 1
ATOM 720 C C . LYS A 1 87 ? -3.023 6.462 -0.284 1.00 89.88 87 LYS A C 1
ATOM 722 O O . LYS A 1 87 ? -3.444 6.592 0.865 1.00 89.88 87 LYS A O 1
ATOM 727 N N . ILE A 1 88 ? -1.794 6.011 -0.552 1.00 89.19 88 ILE A N 1
ATOM 728 C CA . ILE A 1 88 ? -0.820 5.676 0.500 1.00 89.19 88 I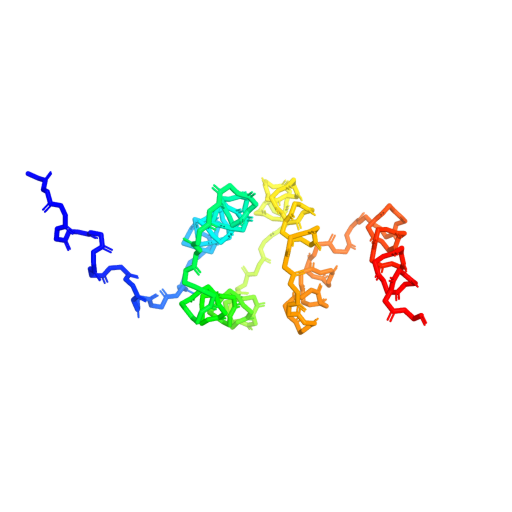LE A CA 1
ATOM 729 C C . ILE A 1 88 ? -0.539 6.917 1.350 1.00 89.19 88 ILE A C 1
ATOM 731 O O . ILE A 1 88 ? -0.594 6.847 2.577 1.00 89.19 88 ILE A O 1
ATOM 735 N N . ALA A 1 89 ? -0.305 8.071 0.722 1.00 84.19 89 ALA A N 1
ATOM 736 C CA . ALA A 1 89 ? -0.070 9.313 1.447 1.00 84.19 89 ALA A CA 1
ATOM 737 C C . ALA A 1 89 ? -1.246 9.676 2.367 1.00 84.19 89 ALA A C 1
ATOM 739 O O . ALA A 1 89 ? -1.012 10.080 3.500 1.00 84.19 89 ALA A O 1
ATOM 740 N N . HIS A 1 90 ? -2.488 9.488 1.911 1.00 85.88 90 HIS A N 1
ATOM 741 C CA . HIS A 1 90 ? -3.689 9.743 2.707 1.00 85.88 90 HIS A CA 1
ATOM 742 C C . HIS A 1 90 ? -3.842 8.778 3.893 1.00 85.88 90 HIS A C 1
ATOM 744 O O . HIS A 1 90 ? -4.101 9.211 5.013 1.00 85.88 90 HIS A O 1
ATOM 750 N N . VAL A 1 91 ? -3.661 7.472 3.671 1.00 88.06 91 VAL A N 1
ATOM 751 C CA . VAL A 1 91 ? -3.809 6.446 4.721 1.00 88.06 91 VAL A CA 1
ATOM 752 C C . VAL A 1 91 ? -2.735 6.591 5.803 1.00 88.06 91 VAL A C 1
ATOM 754 O O . VAL A 1 91 ? -3.006 6.397 6.987 1.00 88.06 91 VAL A O 1
ATOM 757 N N . PHE A 1 92 ? -1.520 6.969 5.407 1.00 85.88 92 PHE A N 1
ATOM 758 C CA . PHE A 1 92 ? -0.371 7.096 6.299 1.00 85.88 92 PHE A CA 1
ATOM 759 C C . PHE A 1 92 ? -0.106 8.551 6.749 1.00 85.88 92 PHE A C 1
ATOM 761 O O . PHE A 1 92 ? 0.969 8.820 7.291 1.00 85.88 92 PHE A O 1
ATOM 768 N N . ASP A 1 93 ? -1.069 9.479 6.591 1.00 72.00 93 ASP A N 1
ATOM 769 C CA . ASP A 1 93 ? -0.978 10.930 6.893 1.00 72.00 93 ASP A CA 1
ATOM 770 C C . ASP A 1 93 ? -0.875 11.265 8.403 1.00 72.00 93 ASP A C 1
ATOM 772 O O . ASP A 1 93 ? -1.559 12.135 8.940 1.00 72.00 93 ASP A O 1
ATOM 776 N N . ARG A 1 94 ? 0.021 10.581 9.125 1.00 56.06 94 ARG A N 1
ATOM 777 C CA . ARG A 1 94 ? 0.563 11.002 10.429 1.00 56.06 94 ARG A CA 1
ATOM 778 C C . ARG A 1 94 ? 1.975 11.598 10.331 1.00 56.06 94 ARG A C 1
ATOM 780 O O . ARG A 1 94 ? 2.498 12.053 11.343 1.00 56.06 94 ARG A O 1
ATOM 787 N N . TRP A 1 95 ? 2.575 11.671 9.136 1.00 53.28 95 TRP A N 1
ATOM 788 C CA . TRP A 1 95 ? 3.911 12.260 8.919 1.00 53.28 95 TRP A CA 1
ATOM 789 C C . TRP A 1 95 ? 3.957 13.237 7.728 1.00 53.28 95 TRP A C 1
ATOM 791 O O . TRP A 1 95 ? 4.537 12.947 6.679 1.00 53.28 95 TRP A O 1
ATOM 801 N N . PRO A 1 96 ? 3.401 14.450 7.883 1.00 52.75 96 PRO A N 1
ATOM 802 C CA . PRO A 1 96 ? 3.146 15.347 6.759 1.00 52.75 96 PRO A CA 1
ATOM 803 C C . PRO A 1 96 ? 4.369 16.093 6.205 1.00 52.75 96 PRO A C 1
ATOM 805 O O . PRO A 1 96 ? 4.232 16.740 5.177 1.00 52.75 96 PRO A O 1
ATOM 808 N N . ARG A 1 97 ? 5.555 16.083 6.834 1.00 53.94 97 ARG A N 1
ATOM 809 C CA . ARG A 1 97 ? 6.671 16.952 6.382 1.00 53.94 97 ARG A CA 1
ATOM 810 C C . ARG A 1 97 ? 7.744 16.232 5.564 1.00 53.94 97 ARG A C 1
ATOM 812 O O . ARG A 1 97 ? 8.105 16.721 4.500 1.00 53.94 97 ARG A O 1
ATOM 819 N N . ALA A 1 98 ? 8.213 15.066 6.007 1.00 50.03 98 ALA A N 1
ATOM 820 C CA . ALA A 1 98 ? 9.274 14.331 5.308 1.00 50.03 98 ALA A CA 1
ATOM 821 C C . ALA A 1 98 ? 8.768 13.632 4.032 1.00 50.03 98 ALA A C 1
ATOM 823 O O . ALA A 1 98 ? 9.419 13.682 2.992 1.00 50.03 98 ALA A O 1
ATOM 824 N N . LEU A 1 99 ? 7.565 13.049 4.084 1.00 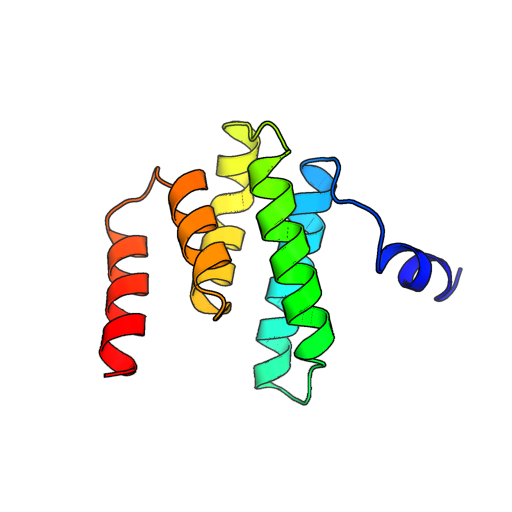54.69 99 LEU A N 1
ATOM 825 C CA . LEU A 1 99 ? 6.959 12.349 2.947 1.00 54.69 99 LEU A CA 1
ATOM 826 C C . LEU A 1 99 ? 6.432 13.312 1.874 1.00 54.69 99 LEU A C 1
ATOM 828 O O . LEU A 1 99 ? 6.642 13.072 0.687 1.00 54.69 99 LEU A O 1
ATOM 832 N N . LYS A 1 100 ? 5.846 14.459 2.265 1.00 55.72 100 LYS A N 1
ATOM 833 C CA . LYS A 1 100 ? 5.497 15.526 1.305 1.00 55.72 100 LYS A CA 1
ATOM 834 C C . LYS A 1 100 ? 6.740 16.092 0.616 1.00 55.72 100 LYS A C 1
ATOM 836 O O . LYS A 1 100 ? 6.681 16.366 -0.577 1.00 55.72 100 LYS A O 1
ATOM 841 N N . ALA A 1 101 ? 7.865 16.210 1.327 1.00 55.94 101 ALA A N 1
ATOM 842 C CA . ALA A 1 101 ? 9.133 16.624 0.728 1.00 55.94 101 ALA A CA 1
ATOM 843 C C . ALA A 1 101 ? 9.665 15.591 -0.284 1.00 55.94 101 ALA A C 1
ATOM 845 O O . ALA A 1 101 ? 10.075 15.974 -1.376 1.00 55.94 101 ALA A O 1
ATOM 846 N N . LEU A 1 102 ? 9.599 14.291 0.028 1.00 57.66 102 LEU A N 1
ATOM 847 C CA . LEU A 1 102 ? 9.988 13.220 -0.900 1.00 57.66 102 LEU A CA 1
ATOM 848 C C . LEU A 1 102 ? 9.107 13.186 -2.162 1.00 57.66 102 LEU A C 1
ATOM 850 O O . LEU A 1 102 ? 9.637 13.103 -3.272 1.00 57.66 102 LEU A O 1
ATOM 854 N N . ASN A 1 103 ? 7.786 13.329 -2.011 1.00 57.84 103 ASN A N 1
ATOM 855 C CA . ASN A 1 103 ? 6.856 13.407 -3.142 1.00 57.84 103 ASN A CA 1
ATOM 856 C C . ASN A 1 103 ? 7.087 14.666 -3.995 1.00 57.84 103 ASN A C 1
ATOM 858 O O . ASN A 1 103 ? 7.133 14.576 -5.222 1.00 57.84 103 ASN A O 1
ATOM 862 N N . ALA A 1 104 ? 7.310 15.827 -3.369 1.00 58.41 104 ALA A N 1
ATOM 863 C CA . ALA A 1 104 ? 7.632 17.067 -4.079 1.00 58.41 104 ALA A CA 1
ATOM 864 C C . ALA A 1 104 ? 8.952 16.959 -4.865 1.00 58.41 104 ALA A C 1
ATOM 866 O O . ALA A 1 104 ? 9.013 17.364 -6.024 1.00 58.41 104 ALA A O 1
ATOM 867 N N . LEU A 1 105 ? 9.990 16.350 -4.282 1.00 55.44 105 LEU A N 1
ATOM 868 C CA . LEU A 1 105 ? 11.283 16.143 -4.945 1.00 55.44 105 LEU A CA 1
ATOM 869 C C . LEU A 1 105 ? 11.177 15.236 -6.181 1.00 55.44 105 LEU A C 1
ATOM 871 O O . LEU A 1 105 ? 11.849 15.484 -7.185 1.00 55.44 105 LEU A O 1
ATOM 875 N N . LYS A 1 106 ? 10.323 14.205 -6.139 1.00 56.00 106 LYS A N 1
ATOM 876 C CA . LYS A 1 106 ? 10.062 13.332 -7.294 1.00 56.00 106 LYS A CA 1
ATOM 877 C C . LYS A 1 106 ? 9.311 14.044 -8.424 1.00 56.00 106 LYS A C 1
ATOM 879 O O . LYS A 1 106 ? 9.643 13.819 -9.585 1.00 56.00 106 LYS A O 1
ATOM 884 N N . ILE A 1 107 ? 8.329 14.890 -8.101 1.00 55.88 107 ILE A N 1
ATOM 885 C CA . ILE A 1 107 ? 7.571 15.672 -9.096 1.00 55.88 107 ILE A CA 1
ATOM 886 C C . ILE A 1 107 ? 8.487 16.699 -9.782 1.00 55.88 107 ILE A C 1
ATOM 888 O O . ILE A 1 107 ? 8.458 16.826 -11.004 1.00 55.88 107 ILE A O 1
ATOM 892 N N . ILE A 1 108 ? 9.361 17.368 -9.020 1.00 49.12 108 ILE A N 1
ATOM 893 C CA . ILE A 1 108 ? 10.296 18.374 -9.552 1.00 49.12 108 ILE A CA 1
ATOM 894 C C . ILE A 1 108 ? 11.332 17.747 -10.497 1.00 49.12 108 I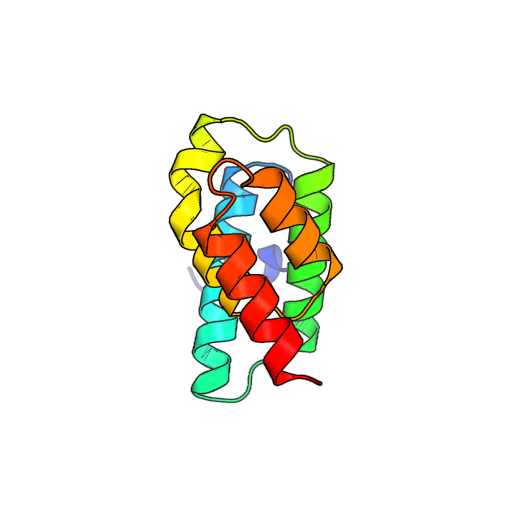LE A C 1
ATOM 896 O O . ILE A 1 108 ? 11.628 18.324 -11.532 1.00 49.12 108 ILE A O 1
ATOM 900 N N . LYS A 1 109 ? 11.853 16.546 -10.204 1.00 42.91 109 LYS A N 1
ATOM 901 C CA . LYS A 1 109 ? 12.829 15.857 -11.078 1.00 42.91 109 LYS A CA 1
ATOM 902 C C . LYS A 1 109 ? 12.280 15.412 -12.444 1.00 42.91 109 LYS A C 1
ATOM 904 O O . LYS A 1 109 ? 13.057 14.923 -13.260 1.00 42.91 109 LYS A O 1
ATOM 909 N N . ARG A 1 110 ? 10.966 15.503 -12.669 1.00 45.62 110 ARG A N 1
ATOM 910 C CA . ARG A 1 110 ? 10.287 15.077 -13.906 1.00 45.62 110 ARG A CA 1
ATOM 911 C C . ARG A 1 110 ? 9.789 16.245 -14.770 1.00 45.62 110 ARG A C 1
ATOM 913 O O . ARG A 1 110 ? 9.192 15.976 -15.809 1.00 45.62 110 ARG A O 1
ATOM 920 N N . SER A 1 111 ? 10.004 17.490 -14.333 1.00 42.00 111 SER A N 1
ATOM 921 C CA . SER A 1 111 ? 9.702 18.730 -15.075 1.00 42.00 111 SER A CA 1
ATOM 922 C C . SER A 1 111 ? 10.976 19.296 -15.694 1.00 42.00 111 SER A C 1
ATOM 924 O O . SER A 1 111 ? 10.879 19.867 -16.799 1.00 42.00 111 SER A O 1
#

Mean predicted aligned error: 9.04 Å

Nearest PDB structures (foldseek):
  8rbz-assembly1_a  TM=5.154E-01  e=9.014E+00  Homo sapiens
  5vft-assembly1_W  TM=3.214E-01  e=3.461E+00  Homo sapiens
  6zqc-assembly1_UT  TM=4.502E-01  e=6.552E+00  Saccharomyces cerevisiae S288C

Secondary structure (DSSP, 8-state):
--SHHHHTTTT----SHHHHHHHHHHHHHHHHHHTTS---HHHHHHHHHHHHHHHHHS---HHHHHHTHHHHHHHHHH---HHHHHHHHHHTTT-TTHHHHHHHHHHHTT-

Foldseek 3Di:
DDDPVVVVLLDDQPPDLVSLLVLLVVLLVQLVCVVVDDDPVVSSVVSLVSSLVCLVPDDDDPVSLVVCVVSLLSCLVRDDDPSSNVSSCVSNVPDCPPSVVSNVVVVVVVD

Sequence (111 aa):
MGEEDFVAQENSPIDTLDKLSKEMHYVMDQWLRSFAGRVDEGDLKRREWNILRAFSELKITEEWVKDNQSLAAMLMYLVNDRELLEKIAHVFDRWPRALKALNALKIIKRS

Radius of gyration: 14.5 Å; Cα contacts (8 Å, |Δi|>4): 68; chains: 1; bounding box: 31×48×31 Å